Protein AF-A0A225UAX2-F1 (afdb_monomer_lite)

Structure (mmCIF, N/CA/C/O backbone):
data_AF-A0A225UAX2-F1
#
_entry.id   AF-A0A225UAX2-F1
#
loop_
_atom_site.group_PDB
_atom_site.id
_atom_site.type_symbol
_atom_site.label_atom_id
_atom_site.label_alt_id
_atom_site.label_comp_id
_atom_site.label_asym_id
_atom_site.label_entity_id
_atom_site.label_seq_id
_atom_site.pdbx_PDB_ins_code
_atom_site.Cartn_x
_atom_site.Cartn_y
_atom_site.Cartn_z
_atom_site.occupancy
_atom_site.B_iso_or_equiv
_atom_site.auth_seq_id
_atom_site.auth_comp_id
_atom_site.auth_asym_id
_atom_site.auth_atom_id
_atom_site.pdbx_PDB_model_num
ATOM 1 N N . MET A 1 1 ? 51.580 -14.734 -71.974 1.00 33.88 1 MET A N 1
ATOM 2 C CA . MET A 1 1 ? 50.600 -14.073 -71.078 1.00 33.88 1 MET A CA 1
ATOM 3 C C . MET A 1 1 ? 50.455 -12.604 -71.493 1.00 33.88 1 MET A C 1
ATOM 5 O O . MET A 1 1 ? 51.410 -12.095 -72.064 1.00 33.88 1 MET A O 1
ATOM 9 N N . PRO A 1 2 ? 49.268 -11.984 -71.336 1.00 43.62 2 PRO A N 1
ATOM 10 C CA . PRO A 1 2 ? 48.550 -11.333 -72.445 1.00 43.62 2 PRO A CA 1
ATOM 11 C C . PRO A 1 2 ? 48.281 -9.822 -72.277 1.00 43.62 2 PRO A C 1
ATOM 13 O O . PRO A 1 2 ? 48.281 -9.315 -71.160 1.00 43.62 2 PRO A O 1
ATOM 16 N N . LYS A 1 3 ? 47.907 -9.152 -73.381 1.00 40.91 3 LYS A N 1
ATOM 17 C CA . LYS A 1 3 ? 46.660 -8.360 -73.495 1.00 40.91 3 LYS A CA 1
ATOM 18 C C . LYS A 1 3 ? 46.382 -7.990 -74.959 1.00 40.91 3 LYS A C 1
ATOM 20 O O . LYS A 1 3 ? 47.314 -7.634 -75.675 1.00 40.91 3 LYS A O 1
ATOM 25 N N . PRO A 1 4 ? 45.115 -8.054 -75.388 1.00 46.12 4 PRO A N 1
ATOM 26 C CA . PRO A 1 4 ? 44.528 -6.828 -75.922 1.00 46.12 4 PRO A CA 1
ATOM 27 C C . PRO A 1 4 ? 43.130 -6.517 -75.368 1.00 46.12 4 PRO A C 1
ATOM 29 O O . PRO A 1 4 ? 42.504 -7.299 -74.659 1.00 46.12 4 PRO A O 1
ATOM 32 N N . THR A 1 5 ? 42.751 -5.279 -75.647 1.00 35.91 5 THR A N 1
ATOM 33 C CA . THR A 1 5 ? 41.682 -4.438 -75.117 1.00 35.91 5 THR A CA 1
ATOM 34 C C . THR A 1 5 ? 40.344 -4.578 -75.844 1.00 35.91 5 THR A C 1
ATOM 36 O O . THR A 1 5 ? 40.291 -5.070 -76.966 1.00 35.91 5 THR A O 1
ATOM 39 N N . SER A 1 6 ? 39.343 -3.954 -75.214 1.00 46.59 6 SER A N 1
ATOM 40 C CA . SER A 1 6 ? 38.070 -3.450 -75.746 1.00 46.59 6 SER A CA 1
ATOM 41 C C . SER A 1 6 ? 36.879 -4.401 -75.707 1.00 46.59 6 SER A C 1
ATOM 43 O O . SER A 1 6 ? 36.720 -5.293 -76.529 1.00 46.59 6 SER A O 1
ATOM 45 N N . THR A 1 7 ? 36.023 -4.116 -74.728 1.00 48.25 7 THR A N 1
ATOM 46 C CA . THR A 1 7 ? 34.637 -4.562 -74.628 1.00 48.25 7 THR A CA 1
ATOM 47 C C . THR A 1 7 ? 33.789 -3.754 -75.607 1.00 48.25 7 THR A C 1
ATOM 49 O O . THR A 1 7 ? 33.829 -2.523 -75.592 1.00 48.25 7 THR A O 1
ATOM 52 N N . GLU A 1 8 ? 33.056 -4.465 -76.455 1.00 45.59 8 GLU A N 1
ATOM 53 C CA . GLU A 1 8 ? 32.045 -3.942 -77.368 1.00 45.59 8 GLU A CA 1
ATOM 54 C C . GLU A 1 8 ? 30.792 -3.506 -76.597 1.00 45.59 8 GLU A C 1
ATOM 56 O O . GLU A 1 8 ? 30.340 -4.181 -75.671 1.00 45.59 8 GLU A O 1
ATOM 61 N N . ASP A 1 9 ? 30.240 -2.370 -77.012 1.00 42.38 9 ASP A N 1
ATOM 62 C CA . ASP A 1 9 ? 28.902 -1.901 -76.675 1.00 42.38 9 ASP A CA 1
ATOM 63 C C . ASP A 1 9 ? 27.949 -2.332 -77.800 1.00 42.38 9 ASP A C 1
ATOM 65 O O . ASP A 1 9 ? 28.255 -2.134 -78.977 1.00 42.38 9 ASP A O 1
ATOM 69 N N . THR A 1 10 ? 26.809 -2.935 -77.471 1.00 39.62 10 THR A N 1
ATOM 70 C CA . THR A 1 10 ? 25.624 -3.020 -78.342 1.00 39.62 10 THR A CA 1
ATOM 71 C C . THR A 1 10 ? 24.414 -3.297 -77.456 1.00 39.62 10 THR A C 1
ATOM 73 O O . THR A 1 10 ? 24.351 -4.302 -76.749 1.00 39.62 10 THR A O 1
ATOM 76 N N . GLY A 1 11 ? 23.472 -2.356 -77.483 1.00 35.75 11 GLY A N 1
ATOM 77 C CA . GLY A 1 11 ? 22.352 -2.269 -76.558 1.00 35.75 11 GLY A CA 1
ATOM 78 C C . GLY A 1 11 ? 21.181 -3.206 -76.841 1.00 35.75 11 GLY A C 1
ATOM 79 O O . GLY A 1 11 ? 21.194 -4.019 -77.761 1.00 35.75 11 GLY A O 1
ATOM 80 N N . ASN A 1 12 ? 20.127 -3.051 -76.039 1.00 38.47 12 ASN A N 1
ATOM 81 C CA . ASN A 1 12 ? 18.841 -2.525 -76.502 1.00 38.47 12 ASN A CA 1
ATOM 82 C C . ASN A 1 12 ? 17.835 -2.437 -75.347 1.00 38.47 12 ASN A C 1
ATOM 84 O O . ASN A 1 12 ? 17.833 -3.240 -74.417 1.00 38.47 12 ASN A O 1
ATOM 88 N N . ALA A 1 13 ? 17.002 -1.406 -75.440 1.00 43.66 13 ALA A N 1
ATOM 89 C CA . ALA A 1 13 ? 16.000 -0.997 -74.475 1.00 43.66 13 ALA A CA 1
ATOM 90 C C . ALA A 1 13 ? 14.882 -2.031 -74.260 1.00 43.66 13 ALA A C 1
ATOM 92 O O . ALA A 1 13 ? 14.371 -2.625 -75.208 1.00 43.66 13 ALA A O 1
ATOM 93 N N . ALA A 1 14 ? 14.416 -2.115 -73.015 1.00 38.22 14 ALA A N 1
ATOM 94 C CA . ALA A 1 14 ? 13.025 -2.404 -72.699 1.00 38.22 14 ALA A CA 1
ATOM 95 C C . ALA A 1 14 ? 12.628 -1.536 -71.499 1.00 38.22 14 ALA A C 1
ATOM 97 O O . ALA A 1 14 ? 12.829 -1.894 -70.341 1.00 38.22 14 ALA A O 1
ATOM 98 N N . ASP A 1 15 ? 12.109 -0.355 -71.819 1.00 41.12 15 ASP A N 1
ATOM 99 C CA . ASP A 1 15 ? 11.249 0.423 -70.937 1.00 41.12 15 ASP A CA 1
ATOM 100 C C . ASP A 1 15 ? 9.997 -0.419 -70.651 1.00 41.12 15 ASP A C 1
ATOM 102 O O . ASP A 1 15 ? 9.386 -0.921 -71.596 1.00 41.12 15 ASP A O 1
ATOM 106 N N . ASN A 1 16 ? 9.629 -0.607 -69.381 1.00 51.94 16 ASN A N 1
ATOM 107 C CA . ASN A 1 16 ? 8.245 -0.450 -68.926 1.00 51.94 16 ASN A CA 1
ATOM 108 C C . ASN A 1 16 ? 8.131 -0.553 -67.387 1.00 51.94 16 ASN A C 1
ATOM 110 O O . ASN A 1 16 ? 8.683 -1.476 -66.781 1.00 51.94 16 ASN A O 1
ATOM 114 N N . PRO A 1 17 ? 7.379 0.364 -66.748 1.00 50.84 17 PRO A N 1
ATOM 115 C CA . PRO A 1 17 ? 7.257 0.481 -65.301 1.00 50.84 17 PRO A CA 1
ATOM 116 C C . PRO A 1 17 ? 6.042 -0.295 -64.770 1.00 50.84 17 PRO A C 1
ATOM 118 O O . PRO A 1 17 ? 4.937 -0.182 -65.297 1.00 50.84 17 PRO A O 1
ATOM 121 N N . ALA A 1 18 ? 6.204 -1.023 -63.664 1.00 35.78 18 ALA A N 1
ATOM 122 C CA . ALA A 1 18 ? 5.077 -1.616 -62.947 1.00 35.78 18 ALA A CA 1
ATOM 123 C C . ALA A 1 18 ? 5.240 -1.468 -61.428 1.00 35.78 18 ALA A C 1
ATOM 125 O O . ALA A 1 18 ? 5.793 -2.315 -60.734 1.00 35.78 18 ALA A O 1
ATOM 126 N N . LYS A 1 19 ? 4.742 -0.327 -60.940 1.00 48.91 19 LY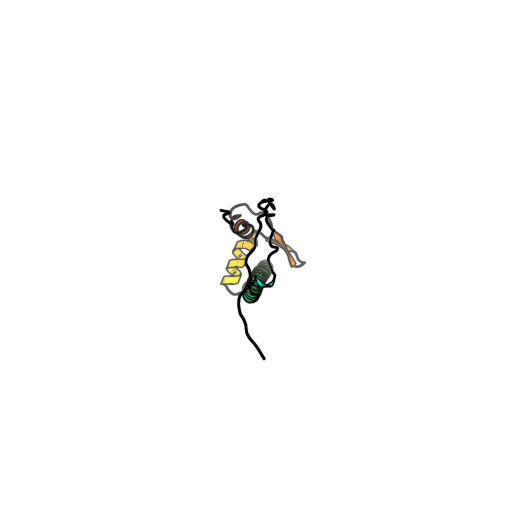S A N 1
ATOM 127 C CA . LYS A 1 19 ? 3.926 -0.171 -59.726 1.00 48.91 19 LYS A CA 1
ATOM 128 C C . LYS A 1 19 ? 3.927 -1.392 -58.792 1.00 48.91 19 LYS A C 1
ATOM 130 O O . LYS A 1 19 ? 3.057 -2.250 -58.891 1.00 48.91 19 LYS A O 1
ATOM 135 N N . THR A 1 20 ? 4.837 -1.409 -57.825 1.00 37.91 20 THR A N 1
ATOM 136 C CA . THR A 1 20 ? 4.639 -2.186 -56.597 1.00 37.91 20 THR A CA 1
ATOM 137 C C . THR A 1 20 ? 4.220 -1.187 -55.537 1.00 37.91 20 THR A C 1
ATOM 139 O O . THR A 1 20 ? 5.007 -0.333 -55.135 1.00 37.91 20 THR A O 1
ATOM 142 N N . GLY A 1 21 ? 2.932 -1.214 -55.188 1.00 42.28 21 GLY A N 1
ATOM 143 C CA . GLY A 1 21 ? 2.395 -0.407 -54.103 1.00 42.28 21 GLY A CA 1
ATOM 144 C C . GLY A 1 21 ? 3.263 -0.613 -52.873 1.00 42.28 21 GLY A C 1
ATOM 145 O O . GLY A 1 21 ? 3.515 -1.754 -52.485 1.00 42.28 21 GLY A O 1
ATOM 146 N N . ALA A 1 22 ? 3.759 0.487 -52.312 1.00 45.12 22 ALA A N 1
ATOM 147 C CA . ALA A 1 22 ? 4.396 0.478 -51.014 1.00 45.12 22 ALA A CA 1
ATOM 148 C C . ALA A 1 22 ? 3.337 0.018 -50.010 1.00 45.12 22 ALA A C 1
ATOM 150 O O . ALA A 1 22 ? 2.555 0.815 -49.496 1.00 45.12 22 ALA A O 1
ATOM 151 N N . ASN A 1 23 ? 3.278 -1.297 -49.786 1.00 46.06 23 ASN A N 1
ATOM 152 C CA . ASN A 1 23 ? 2.800 -1.842 -48.536 1.00 46.06 23 ASN A CA 1
ATOM 153 C C . ASN A 1 23 ? 3.555 -1.057 -47.471 1.00 46.06 23 ASN A C 1
ATOM 155 O O . ASN A 1 23 ? 4.784 -1.131 -47.407 1.00 46.06 23 ASN A O 1
ATOM 159 N N . SER A 1 24 ? 2.829 -0.276 -46.680 1.00 55.12 24 SER A N 1
ATOM 160 C CA . SER A 1 24 ? 3.287 0.139 -45.369 1.00 55.12 24 SER A CA 1
ATOM 161 C C . SER A 1 24 ? 3.625 -1.149 -44.627 1.00 55.12 24 SER A C 1
ATOM 163 O O . SER A 1 24 ? 2.745 -1.799 -44.061 1.00 55.12 24 SER A O 1
ATOM 165 N N . LEU A 1 25 ? 4.882 -1.586 -44.733 1.00 53.75 25 LEU A N 1
ATOM 166 C CA . LEU A 1 25 ? 5.450 -2.570 -43.838 1.00 53.75 25 LEU A CA 1
ATOM 167 C C . LEU A 1 25 ? 5.244 -1.948 -42.468 1.00 53.75 25 LEU A C 1
ATOM 169 O O . LEU A 1 25 ? 5.926 -0.990 -42.111 1.00 53.75 25 LEU A O 1
ATOM 173 N N . SER A 1 26 ? 4.247 -2.440 -41.737 1.00 62.03 26 SER A N 1
ATOM 174 C CA . SER A 1 26 ? 4.234 -2.303 -40.296 1.00 62.03 26 SER A CA 1
ATOM 175 C C . SER A 1 26 ? 5.507 -3.008 -39.845 1.00 62.03 26 SER A C 1
ATOM 177 O O . SER A 1 26 ? 5.530 -4.233 -39.702 1.00 62.03 26 SER A O 1
ATOM 179 N N . VAL A 1 27 ? 6.606 -2.260 -39.778 1.00 67.25 27 VAL A N 1
ATOM 180 C CA . VAL A 1 27 ? 7.851 -2.735 -39.200 1.00 67.25 27 VAL A CA 1
ATOM 181 C C . VAL A 1 27 ? 7.476 -3.039 -37.764 1.00 67.25 27 VAL A C 1
ATOM 183 O O . VAL A 1 27 ? 7.181 -2.136 -36.984 1.00 67.25 27 VAL A O 1
ATOM 186 N N . ALA A 1 28 ? 7.345 -4.328 -37.460 1.00 68.44 28 ALA A N 1
ATOM 187 C CA . ALA A 1 28 ? 7.200 -4.756 -36.086 1.00 68.44 28 ALA A CA 1
ATOM 188 C C . ALA A 1 28 ? 8.437 -4.225 -35.347 1.00 68.44 28 ALA A C 1
ATOM 190 O O . ALA A 1 28 ? 9.541 -4.398 -35.873 1.00 68.44 28 ALA A O 1
ATOM 191 N N . PRO A 1 29 ? 8.271 -3.534 -34.207 1.00 69.19 29 PRO A N 1
ATOM 192 C CA . PRO A 1 29 ? 9.402 -2.980 -33.480 1.00 69.19 29 PRO A CA 1
ATOM 193 C C . PRO A 1 29 ? 10.394 -4.106 -33.187 1.00 69.19 29 PRO A C 1
ATOM 195 O O . PRO A 1 29 ? 10.023 -5.138 -32.621 1.00 69.19 29 PRO A O 1
ATOM 198 N N . ASP A 1 30 ? 11.630 -3.934 -33.655 1.00 73.06 30 ASP A N 1
ATOM 199 C CA . ASP A 1 30 ? 12.692 -4.908 -33.443 1.00 73.06 30 ASP A CA 1
ATOM 200 C C . ASP A 1 30 ? 13.097 -4.871 -31.967 1.00 73.06 30 ASP A C 1
ATOM 202 O O . ASP A 1 30 ? 13.217 -3.806 -31.361 1.00 73.06 30 ASP A O 1
ATOM 206 N N . ALA A 1 31 ? 13.324 -6.036 -31.366 1.00 67.44 31 ALA A N 1
ATOM 207 C CA . ALA A 1 31 ? 13.744 -6.134 -29.973 1.00 67.44 31 ALA A CA 1
ATOM 208 C C . ALA A 1 31 ? 15.112 -5.470 -29.726 1.00 67.44 31 ALA A C 1
ATOM 210 O O . ALA A 1 31 ? 15.431 -5.151 -28.582 1.00 67.44 31 ALA A O 1
ATOM 211 N N . SER A 1 32 ? 15.911 -5.240 -30.774 1.00 73.25 32 SER A N 1
ATOM 212 C CA . SER A 1 32 ? 17.152 -4.461 -30.697 1.00 73.25 32 SER A CA 1
ATOM 213 C C . SER A 1 32 ? 16.956 -2.942 -30.625 1.00 73.25 32 SER A C 1
ATOM 215 O O . SER A 1 32 ? 17.924 -2.241 -30.348 1.00 73.25 32 SER A O 1
ATOM 217 N N . ASP A 1 33 ? 15.749 -2.428 -30.882 1.00 80.19 33 ASP A N 1
ATOM 218 C CA . ASP A 1 33 ? 15.435 -0.989 -30.856 1.00 80.19 33 ASP A CA 1
ATOM 219 C C . ASP A 1 33 ? 15.153 -0.468 -29.432 1.00 80.19 33 ASP A C 1
ATOM 221 O O . ASP A 1 33 ? 15.175 0.733 -29.170 1.00 80.19 33 ASP A O 1
ATOM 225 N N . VAL A 1 34 ? 14.920 -1.368 -28.469 1.00 80.75 34 VAL A N 1
ATOM 226 C CA . VAL A 1 34 ? 14.642 -0.991 -27.077 1.00 80.75 34 VAL A CA 1
ATOM 227 C C . VAL A 1 34 ? 15.897 -1.128 -26.222 1.00 80.75 34 VAL A C 1
ATOM 229 O O . VAL A 1 34 ? 16.425 -2.227 -26.049 1.00 80.75 34 VAL A O 1
ATOM 232 N N . ASP A 1 35 ? 16.340 -0.020 -25.621 1.00 89.75 35 ASP A N 1
ATOM 233 C CA . ASP A 1 35 ? 17.465 -0.013 -24.684 1.00 89.75 35 ASP A CA 1
ATOM 234 C C . ASP A 1 35 ? 17.166 -0.896 -23.450 1.00 89.75 35 ASP A C 1
ATOM 236 O O . ASP A 1 35 ? 16.253 -0.598 -22.665 1.00 89.75 35 ASP A O 1
ATOM 240 N N . PRO A 1 36 ? 17.952 -1.963 -23.208 1.00 90.44 36 PRO A N 1
ATOM 241 C CA . PRO A 1 36 ? 17.786 -2.801 -22.027 1.00 90.44 36 PRO A CA 1
ATOM 242 C C . PRO A 1 36 ? 17.901 -2.023 -20.708 1.00 90.44 36 PRO A C 1
ATOM 244 O O . PRO A 1 36 ? 17.258 -2.396 -19.720 1.00 90.44 36 PRO A O 1
ATOM 247 N N . ALA A 1 37 ? 18.695 -0.947 -20.660 1.00 93.56 37 ALA A N 1
ATOM 248 C CA . ALA A 1 37 ? 18.836 -0.127 -19.459 1.00 93.56 37 ALA A CA 1
ATOM 249 C C . ALA A 1 37 ? 17.563 0.688 -19.171 1.00 93.56 37 ALA A C 1
ATOM 251 O O . ALA A 1 37 ? 17.161 0.796 -18.004 1.00 93.56 37 ALA A O 1
ATOM 252 N N . ALA A 1 38 ? 16.873 1.171 -20.207 1.00 92.00 38 ALA A N 1
ATOM 253 C CA . ALA A 1 38 ? 15.570 1.818 -20.080 1.00 92.00 38 ALA A CA 1
ATOM 254 C C . ALA A 1 38 ? 14.509 0.862 -19.502 1.00 92.00 38 ALA A C 1
ATOM 256 O O . ALA A 1 38 ? 13.819 1.222 -18.546 1.00 92.00 38 ALA A O 1
ATOM 257 N N . ILE A 1 39 ? 14.448 -0.393 -19.974 1.00 92.50 39 ILE A N 1
ATOM 258 C CA . ILE A 1 39 ? 13.517 -1.412 -19.444 1.00 92.50 39 ILE A CA 1
ATOM 259 C C . ILE A 1 39 ? 13.760 -1.668 -17.950 1.00 92.50 39 ILE A C 1
ATOM 261 O O . ILE A 1 39 ? 12.818 -1.759 -17.159 1.00 92.50 39 ILE A O 1
ATOM 265 N N . GLN A 1 40 ? 15.024 -1.804 -17.538 1.00 96.88 40 GLN A N 1
ATOM 266 C CA . GLN A 1 40 ? 15.345 -2.059 -16.130 1.00 96.88 40 GLN A CA 1
ATOM 267 C C . GLN A 1 40 ? 15.013 -0.862 -15.241 1.00 96.88 40 GLN A C 1
ATOM 269 O O . GLN A 1 40 ? 14.532 -1.051 -14.122 1.00 96.88 40 GLN A O 1
ATOM 274 N N . SER A 1 41 ? 15.261 0.351 -15.729 1.00 96.38 41 SER A N 1
ATOM 275 C CA . SER A 1 41 ? 14.942 1.587 -15.014 1.00 96.38 41 SER A CA 1
ATOM 276 C C . SER A 1 41 ? 13.438 1.707 -14.783 1.00 96.38 41 SER A C 1
ATOM 278 O O . SER A 1 41 ? 13.007 1.885 -13.645 1.00 96.38 41 SER A O 1
ATOM 280 N N . GLU A 1 42 ? 12.643 1.474 -15.826 1.00 96.56 42 GLU A N 1
ATOM 281 C CA . GLU A 1 42 ? 11.182 1.464 -15.750 1.00 96.56 42 GLU A CA 1
ATOM 282 C C . GLU A 1 42 ? 10.667 0.394 -14.779 1.00 96.56 42 GLU A C 1
ATOM 284 O O . GLU A 1 42 ? 9.834 0.659 -13.911 1.00 96.56 42 GLU A O 1
ATOM 289 N N . ARG A 1 43 ? 11.211 -0.826 -14.850 1.00 97.56 43 ARG A N 1
ATOM 290 C CA . ARG A 1 43 ? 10.835 -1.904 -13.927 1.00 97.56 43 ARG A CA 1
ATOM 291 C C . ARG A 1 43 ? 11.109 -1.524 -12.472 1.00 97.56 43 ARG A C 1
ATOM 293 O O . ARG A 1 43 ? 10.269 -1.773 -11.610 1.00 97.56 43 ARG A O 1
ATOM 300 N N . ARG A 1 44 ? 12.281 -0.953 -12.183 1.00 98.25 44 ARG A N 1
ATOM 301 C CA . ARG A 1 44 ? 12.646 -0.514 -10.826 1.00 98.25 44 ARG A CA 1
ATOM 302 C C . ARG A 1 44 ? 11.726 0.592 -10.334 1.00 98.25 44 ARG A C 1
ATOM 304 O O . ARG A 1 44 ? 11.334 0.556 -9.174 1.00 98.25 44 ARG A O 1
ATOM 311 N N . TRP A 1 45 ? 11.370 1.526 -11.209 1.00 97.88 45 TRP A N 1
ATOM 312 C CA . TRP A 1 45 ? 10.449 2.607 -10.887 1.00 97.88 45 TRP A CA 1
ATOM 313 C C . TRP A 1 45 ? 9.069 2.073 -10.485 1.00 97.88 45 TRP A C 1
ATOM 315 O O . TRP A 1 45 ? 8.587 2.394 -9.401 1.00 97.88 45 TRP A O 1
ATOM 325 N N . ARG A 1 46 ? 8.492 1.148 -11.265 1.00 96.81 46 ARG A N 1
ATOM 326 C CA . ARG A 1 46 ? 7.215 0.496 -10.915 1.00 96.81 46 ARG A CA 1
ATOM 327 C C . ARG A 1 46 ? 7.277 -0.275 -9.599 1.00 96.81 46 ARG A C 1
ATOM 329 O O . ARG A 1 46 ? 6.331 -0.236 -8.819 1.00 96.81 46 ARG A O 1
ATOM 336 N N . ILE A 1 47 ? 8.387 -0.970 -9.342 1.00 97.62 47 ILE A N 1
ATOM 337 C CA . ILE A 1 47 ? 8.589 -1.688 -8.075 1.00 97.62 47 ILE A CA 1
ATOM 338 C C . ILE A 1 47 ? 8.634 -0.708 -6.901 1.00 97.62 47 ILE A C 1
ATOM 340 O O . ILE A 1 47 ? 7.997 -0.967 -5.885 1.00 97.62 47 ILE A O 1
ATOM 344 N N . ALA A 1 48 ? 9.357 0.405 -7.034 1.00 97.44 48 ALA A N 1
ATOM 345 C CA . ALA A 1 48 ? 9.445 1.410 -5.980 1.00 97.44 48 ALA A CA 1
ATOM 346 C C . ALA A 1 48 ? 8.066 2.001 -5.649 1.00 97.44 48 ALA A C 1
ATOM 348 O O . ALA A 1 48 ? 7.722 2.109 -4.477 1.00 97.44 48 ALA A O 1
ATOM 349 N N . ILE A 1 49 ? 7.250 2.293 -6.666 1.00 96.19 49 ILE A N 1
ATOM 350 C CA . ILE A 1 49 ? 5.875 2.777 -6.474 1.00 96.19 49 ILE A CA 1
ATOM 351 C C . ILE A 1 49 ? 5.030 1.759 -5.709 1.00 96.19 49 ILE A C 1
ATOM 353 O O . ILE A 1 49 ? 4.432 2.102 -4.691 1.00 96.19 49 ILE A O 1
ATOM 357 N N . ALA A 1 50 ? 5.036 0.495 -6.141 1.00 96.81 50 ALA A N 1
ATOM 358 C CA . ALA A 1 50 ? 4.282 -0.555 -5.462 1.00 96.81 50 ALA A CA 1
ATOM 359 C C . ALA A 1 50 ? 4.722 -0.723 -3.996 1.00 96.81 50 ALA A C 1
ATOM 361 O O . ALA A 1 50 ? 3.888 -0.881 -3.108 1.00 96.81 50 ALA A O 1
ATOM 362 N N . GLN A 1 51 ? 6.027 -0.633 -3.721 1.00 98.31 51 GLN A N 1
ATOM 363 C CA . GLN A 1 51 ? 6.564 -0.700 -2.359 1.00 98.31 51 GLN A CA 1
ATOM 364 C C . GLN A 1 51 ? 6.129 0.492 -1.498 1.00 98.31 51 GLN A C 1
ATOM 366 O O . GLN A 1 51 ? 5.764 0.313 -0.333 1.00 98.31 51 GLN A O 1
ATOM 371 N N . ASP A 1 52 ? 6.138 1.701 -2.058 1.00 97.00 52 ASP A N 1
ATOM 372 C CA . ASP A 1 52 ? 5.674 2.904 -1.366 1.00 97.00 52 ASP A CA 1
ATOM 373 C C . ASP A 1 52 ? 4.172 2.824 -1.052 1.00 97.00 52 ASP A C 1
ATOM 375 O O . ASP A 1 52 ? 3.736 3.195 0.046 1.00 97.00 52 ASP A O 1
ATOM 379 N N . GLU A 1 53 ? 3.371 2.278 -1.966 1.00 96.00 53 GLU A N 1
ATOM 380 C CA . GLU A 1 53 ? 1.954 2.008 -1.735 1.00 96.00 53 GLU A CA 1
ATOM 381 C C . GLU A 1 53 ? 1.725 0.952 -0.654 1.00 96.00 53 GLU A C 1
ATOM 383 O O . GLU A 1 53 ? 0.942 1.184 0.270 1.00 96.00 53 GLU A O 1
ATOM 388 N N . GLU A 1 54 ? 2.417 -0.187 -0.712 1.00 97.06 54 GLU A N 1
ATOM 389 C CA . GLU A 1 54 ? 2.344 -1.225 0.320 1.00 97.06 54 GLU A CA 1
ATOM 390 C C . GLU A 1 54 ? 2.676 -0.654 1.704 1.00 97.06 54 GLU A C 1
ATOM 392 O O . GLU A 1 54 ? 1.964 -0.917 2.682 1.00 97.06 54 GLU A O 1
ATOM 397 N N . LEU A 1 55 ? 3.700 0.200 1.789 1.00 97.94 55 LEU A N 1
ATOM 398 C CA . LEU A 1 55 ? 4.073 0.884 3.022 1.00 97.94 55 LEU A CA 1
ATOM 399 C C . LEU A 1 55 ? 2.986 1.865 3.489 1.00 97.94 55 LEU A C 1
ATOM 401 O O . LEU A 1 55 ? 2.673 1.915 4.684 1.00 97.94 55 LEU A O 1
ATOM 405 N N . LYS A 1 56 ? 2.371 2.625 2.573 1.00 97.19 56 LYS A N 1
ATOM 406 C CA . LYS A 1 56 ? 1.219 3.498 2.866 1.00 97.19 56 LYS A CA 1
ATOM 407 C C . LYS A 1 56 ? 0.069 2.691 3.471 1.00 97.19 56 LYS A C 1
ATOM 409 O O . LYS A 1 56 ? -0.475 3.083 4.508 1.00 97.19 56 LYS A O 1
ATOM 414 N N . TRP A 1 57 ? -0.262 1.543 2.883 1.00 98.00 57 TRP A N 1
ATOM 415 C CA . TRP A 1 57 ? -1.332 0.672 3.369 1.00 98.00 57 TRP A CA 1
ATOM 416 C C . TRP A 1 57 ? -0.998 0.028 4.717 1.00 98.00 57 TRP A C 1
ATOM 418 O O . TRP A 1 57 ? -1.865 -0.048 5.589 1.00 98.00 57 TRP A O 1
ATOM 428 N N . LEU A 1 58 ? 0.253 -0.375 4.950 1.00 97.94 58 LEU A N 1
ATOM 429 C CA . LEU A 1 58 ? 0.698 -0.906 6.242 1.00 97.94 58 LEU A CA 1
ATOM 430 C C . LEU A 1 58 ? 0.597 0.141 7.363 1.00 97.94 58 LEU A C 1
ATOM 432 O O . LEU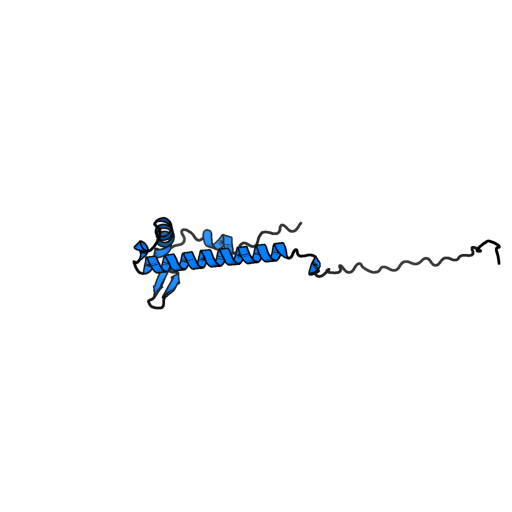 A 1 58 ? 0.101 -0.155 8.457 1.00 97.94 58 LEU A O 1
ATOM 436 N N . ASN A 1 59 ? 1.019 1.375 7.086 1.00 98.25 59 ASN A N 1
ATOM 437 C CA . ASN A 1 59 ? 0.908 2.491 8.025 1.00 98.25 59 ASN A CA 1
ATOM 438 C C . ASN A 1 59 ? -0.559 2.785 8.363 1.00 98.25 59 ASN A C 1
ATOM 440 O O . ASN A 1 59 ? -0.901 2.938 9.536 1.00 98.25 59 ASN A O 1
ATOM 444 N N . LEU A 1 60 ? -1.441 2.782 7.359 1.00 97.94 60 LEU A N 1
ATOM 445 C CA . LEU A 1 60 ? -2.879 2.947 7.557 1.00 97.94 60 LEU A CA 1
ATOM 446 C C . LEU A 1 60 ? -3.468 1.861 8.466 1.00 97.94 60 LEU A C 1
ATOM 448 O O . LEU A 1 60 ? -4.151 2.181 9.438 1.00 97.94 60 LEU A O 1
ATOM 452 N N . LYS A 1 61 ? -3.154 0.583 8.219 1.00 98.00 61 LYS A N 1
ATOM 453 C CA . LYS A 1 61 ? -3.604 -0.519 9.089 1.00 98.00 61 LYS A CA 1
ATOM 454 C C . LYS A 1 61 ? -3.104 -0.352 10.524 1.00 98.00 61 LYS A C 1
ATOM 456 O O . LYS A 1 61 ? -3.825 -0.654 11.469 1.00 98.00 61 LYS A O 1
ATOM 461 N N . THR A 1 62 ? -1.876 0.127 10.695 1.00 98.06 62 THR A N 1
ATOM 462 C CA . THR A 1 62 ? -1.280 0.365 12.017 1.00 98.06 62 THR A CA 1
ATOM 463 C C . THR A 1 62 ? -2.034 1.456 12.782 1.00 98.06 62 THR A C 1
ATOM 465 O O . THR A 1 62 ? -2.353 1.268 13.958 1.00 98.06 62 THR A O 1
ATOM 468 N N . VAL A 1 63 ? -2.387 2.554 12.102 1.00 97.56 63 VAL A N 1
ATOM 469 C CA . VAL A 1 63 ? -3.226 3.632 12.650 1.00 97.56 63 VAL A CA 1
ATOM 470 C C . VAL A 1 63 ? -4.619 3.129 13.020 1.00 97.56 63 VAL A C 1
ATOM 472 O O . VAL A 1 63 ? -5.062 3.376 14.137 1.00 97.56 63 VAL A O 1
ATOM 475 N N . LEU A 1 64 ? -5.288 2.387 12.133 1.00 96.69 64 LEU A N 1
ATOM 476 C CA . LEU A 1 64 ? -6.649 1.889 12.373 1.00 96.69 64 LEU A CA 1
ATOM 477 C C . LEU A 1 64 ? -6.730 0.874 13.524 1.00 96.69 64 LEU A C 1
ATOM 479 O O . LEU A 1 64 ? -7.771 0.753 14.157 1.00 96.69 64 LEU A O 1
ATOM 483 N N . ARG A 1 65 ? -5.624 0.199 13.864 1.00 96.75 65 ARG A N 1
ATOM 484 C CA . ARG A 1 65 ? -5.523 -0.624 15.085 1.00 96.75 65 ARG A CA 1
ATOM 485 C C . ARG A 1 65 ? -5.232 0.171 16.361 1.00 96.75 65 ARG A C 1
ATOM 487 O O . ARG A 1 65 ? -5.028 -0.438 17.405 1.00 96.75 65 ARG A O 1
ATOM 494 N N . GLY A 1 66 ? -5.102 1.492 16.282 1.00 96.12 66 GLY A N 1
ATOM 495 C CA . GLY A 1 66 ? -4.728 2.338 17.417 1.00 96.12 66 GLY A CA 1
ATOM 496 C C . GLY A 1 66 ? -3.247 2.273 17.809 1.00 96.12 66 GLY A C 1
ATOM 497 O O . GLY A 1 66 ? -2.883 2.786 18.859 1.00 96.12 66 GLY A O 1
ATOM 498 N N . ASN A 1 67 ? -2.375 1.683 16.982 1.00 97.44 67 ASN A N 1
ATOM 499 C CA . ASN A 1 67 ? -0.938 1.536 17.260 1.00 97.44 67 ASN A CA 1
ATOM 500 C C . ASN A 1 67 ? -0.091 2.632 16.581 1.00 97.44 67 ASN A C 1
ATOM 502 O O . ASN A 1 67 ? 1.006 2.372 16.080 1.00 97.44 67 ASN A O 1
ATOM 506 N N . SER A 1 68 ? -0.612 3.857 16.470 1.00 96.44 68 SER A N 1
ATOM 507 C CA . SER A 1 68 ? 0.065 4.939 15.738 1.00 96.44 68 SER A CA 1
ATOM 508 C C . SER A 1 68 ? 1.358 5.427 16.401 1.00 96.44 68 SER A C 1
ATOM 510 O O . SER A 1 68 ? 2.175 6.061 15.742 1.00 96.44 68 SER A O 1
ATOM 512 N N . ASP A 1 69 ? 1.553 5.120 17.681 1.00 97.31 69 ASP A N 1
ATOM 513 C CA . ASP A 1 69 ? 2.780 5.346 18.452 1.00 97.31 69 ASP A CA 1
ATOM 514 C C . ASP A 1 69 ? 3.995 4.595 17.880 1.00 97.31 69 ASP A C 1
ATOM 516 O O . ASP A 1 69 ? 5.130 5.041 18.033 1.00 97.31 69 ASP A O 1
ATOM 520 N N . LYS A 1 70 ? 3.761 3.497 17.152 1.00 96.94 70 LYS A N 1
ATOM 521 C CA . LYS A 1 70 ? 4.807 2.713 16.474 1.00 96.94 70 LYS A CA 1
ATOM 522 C C . LYS A 1 70 ? 5.297 3.351 15.173 1.00 96.94 70 LYS A C 1
ATOM 524 O O . LYS A 1 70 ? 6.257 2.866 14.575 1.00 96.94 70 LYS A O 1
ATOM 529 N N . LEU A 1 71 ? 4.642 4.414 14.706 1.00 97.38 71 LEU A N 1
ATOM 530 C CA . LEU A 1 71 ? 4.980 5.106 13.467 1.00 97.38 71 LEU A CA 1
ATOM 531 C C . LEU A 1 71 ? 5.717 6.416 13.742 1.00 97.38 71 LEU A C 1
ATOM 533 O O . LEU A 1 71 ? 5.513 7.092 14.748 1.00 97.38 71 LEU A O 1
ATOM 537 N N . LYS A 1 72 ? 6.526 6.846 12.769 1.00 97.62 72 LYS A N 1
ATOM 538 C CA . LYS A 1 72 ? 7.028 8.224 12.749 1.00 97.62 72 LYS A CA 1
ATOM 539 C C . LYS A 1 72 ? 5.849 9.193 12.624 1.00 97.62 72 LYS A C 1
ATOM 541 O O . LYS A 1 72 ? 4.898 8.924 11.891 1.00 97.62 72 LYS A O 1
ATOM 546 N N . LEU A 1 73 ? 5.962 10.367 13.250 1.00 96.50 73 LEU A N 1
ATOM 547 C CA . LEU A 1 73 ? 4.909 11.394 13.272 1.00 96.50 73 LEU A CA 1
ATOM 548 C C . LEU A 1 73 ? 4.344 11.724 11.881 1.00 96.50 73 LEU A C 1
ATOM 550 O O . LEU A 1 73 ? 3.133 11.848 11.722 1.00 96.50 73 LEU A O 1
ATOM 554 N N . ARG A 1 74 ? 5.212 11.863 10.869 1.00 97.00 74 ARG A N 1
ATOM 555 C CA . ARG A 1 74 ? 4.790 12.148 9.489 1.00 97.00 74 ARG A CA 1
ATOM 556 C C . ARG A 1 74 ? 3.965 11.000 8.901 1.00 97.00 74 ARG A C 1
ATOM 558 O O . ARG A 1 74 ? 2.868 11.244 8.422 1.00 97.00 74 ARG A O 1
ATOM 565 N N . SER A 1 75 ? 4.447 9.764 9.030 1.00 97.56 75 SER A N 1
ATOM 566 C CA . SER A 1 75 ? 3.759 8.561 8.547 1.00 97.56 75 SER A CA 1
ATOM 567 C C . SER A 1 75 ? 2.399 8.363 9.214 1.00 97.56 75 SER A C 1
ATOM 569 O O . SER A 1 75 ? 1.423 8.063 8.532 1.00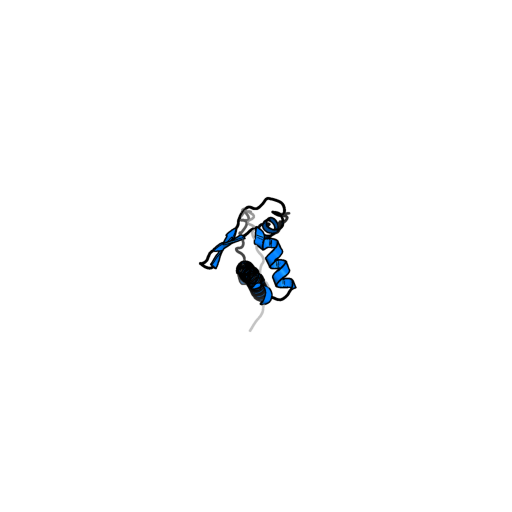 97.56 75 SER A O 1
ATOM 571 N N . ALA A 1 76 ? 2.314 8.589 10.529 1.00 97.75 76 ALA A N 1
ATOM 572 C CA . ALA A 1 76 ? 1.043 8.567 11.244 1.00 97.75 76 ALA A CA 1
ATOM 573 C C . ALA A 1 76 ? 0.093 9.639 10.693 1.00 97.75 76 ALA A C 1
ATOM 575 O O . ALA A 1 76 ? -1.023 9.319 10.300 1.00 97.75 76 ALA A O 1
ATOM 576 N N . ARG A 1 77 ? 0.540 10.898 10.597 1.00 97.12 77 ARG A N 1
ATOM 577 C CA . ARG A 1 77 ? -0.282 12.004 10.076 1.00 97.12 77 ARG A CA 1
ATOM 578 C C . ARG A 1 77 ? -0.808 11.740 8.669 1.00 97.12 77 ARG A C 1
ATOM 580 O O . ARG A 1 77 ? -1.978 12.004 8.417 1.00 97.12 77 ARG A O 1
ATOM 587 N N . ASP A 1 78 ? 0.028 11.229 7.772 1.00 96.25 78 ASP A N 1
ATOM 588 C CA . ASP A 1 78 ? -0.383 10.944 6.396 1.00 96.25 78 ASP A CA 1
ATOM 589 C C . ASP A 1 78 ? -1.413 9.808 6.330 1.00 96.25 78 ASP A C 1
ATOM 591 O O . ASP A 1 78 ? -2.406 9.931 5.618 1.00 96.25 78 ASP A O 1
ATOM 595 N N . ALA A 1 79 ? -1.255 8.757 7.139 1.00 97.44 79 ALA A N 1
ATOM 596 C CA . ALA A 1 79 ? -2.247 7.691 7.262 1.00 97.44 79 ALA A CA 1
ATOM 597 C C . ALA A 1 79 ? -3.576 8.182 7.871 1.00 97.44 79 ALA A C 1
ATOM 599 O O . ALA A 1 79 ? -4.650 7.839 7.379 1.00 97.44 79 ALA A O 1
ATOM 600 N N . TRP A 1 80 ? -3.520 9.030 8.901 1.00 96.12 80 TRP A N 1
ATOM 601 C CA . TRP A 1 80 ? -4.707 9.603 9.545 1.00 96.12 80 TRP A CA 1
ATOM 602 C C . TRP A 1 80 ? -5.577 10.423 8.581 1.00 96.12 80 TRP A C 1
ATOM 604 O O . TRP A 1 80 ? -6.798 10.374 8.696 1.00 96.12 80 TRP A O 1
ATOM 614 N N . LYS A 1 81 ? -4.985 11.116 7.594 1.00 94.62 81 LYS A N 1
ATOM 615 C CA . LYS A 1 81 ? -5.735 11.894 6.582 1.00 94.62 81 LYS A CA 1
ATOM 616 C C . LYS A 1 81 ? -6.743 11.060 5.794 1.00 94.62 81 LYS A C 1
ATOM 618 O O . LYS A 1 81 ? -7.744 11.596 5.331 1.00 94.62 81 LYS A O 1
ATOM 623 N N . ILE A 1 82 ? -6.444 9.780 5.588 1.00 93.94 82 ILE A N 1
ATOM 624 C CA . ILE A 1 82 ? -7.292 8.880 4.803 1.00 93.94 82 ILE A CA 1
ATOM 625 C C . ILE A 1 82 ? -8.029 7.863 5.674 1.00 93.94 82 ILE A C 1
ATOM 627 O O . ILE A 1 82 ? -8.923 7.199 5.168 1.00 93.94 82 ILE A O 1
ATOM 631 N N . ALA A 1 83 ? -7.707 7.758 6.968 1.00 95.06 83 ALA A N 1
ATOM 632 C CA . ALA A 1 83 ? -8.256 6.743 7.866 1.00 95.06 83 ALA A CA 1
ATOM 633 C C . ALA A 1 83 ? -9.787 6.753 7.953 1.00 95.06 83 ALA A C 1
ATOM 635 O O . ALA A 1 83 ? -10.395 5.691 7.947 1.00 95.06 83 ALA A O 1
ATOM 636 N N . GLU A 1 84 ? -10.420 7.927 7.930 1.00 92.94 84 GLU A N 1
ATOM 637 C CA . GLU A 1 84 ? -11.888 8.067 7.949 1.00 92.94 84 GLU A CA 1
ATOM 638 C C . GLU A 1 84 ? -12.600 7.496 6.707 1.00 92.94 84 GLU A C 1
ATOM 640 O O . GLU A 1 84 ? -13.815 7.296 6.715 1.00 92.94 84 GLU A O 1
ATOM 645 N N . ARG A 1 85 ? -11.855 7.246 5.624 1.00 93.69 85 ARG A N 1
ATOM 646 C CA . ARG A 1 85 ? -12.371 6.677 4.371 1.00 93.69 85 ARG A CA 1
ATOM 647 C C . ARG A 1 85 ? -12.276 5.158 4.347 1.00 93.69 85 ARG A C 1
ATOM 649 O O . ARG A 1 85 ? -12.673 4.564 3.353 1.00 93.69 85 ARG A O 1
ATOM 656 N N . PHE A 1 86 ? -11.712 4.526 5.374 1.00 95.62 86 PHE A N 1
ATOM 657 C CA . PHE A 1 86 ? -11.482 3.088 5.378 1.00 95.62 86 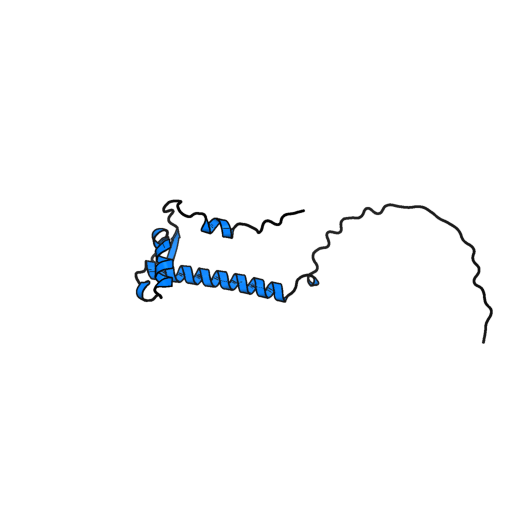PHE A CA 1
ATOM 658 C C . PHE A 1 86 ? -11.978 2.427 6.658 1.00 95.62 86 PHE A C 1
ATOM 660 O O . PHE A 1 86 ? -11.798 2.935 7.761 1.00 95.62 86 PHE A O 1
ATOM 667 N N . LEU A 1 87 ? -12.529 1.227 6.497 1.00 95.12 87 LEU A N 1
ATOM 668 C CA . LEU A 1 87 ? -12.797 0.294 7.582 1.00 95.12 87 LEU A CA 1
ATOM 669 C C . LEU A 1 87 ? -11.761 -0.830 7.538 1.00 95.12 87 LEU A C 1
ATOM 671 O O . LEU A 1 87 ? -11.584 -1.464 6.499 1.00 95.12 87 LEU A O 1
ATOM 675 N N . LEU A 1 88 ? -11.091 -1.087 8.660 1.00 97.06 88 LEU A N 1
ATOM 676 C CA . LEU A 1 88 ? -10.223 -2.251 8.830 1.00 97.06 88 LEU A CA 1
ATOM 677 C C . LEU A 1 88 ? -11.012 -3.358 9.528 1.00 97.06 88 LEU A C 1
ATOM 679 O O . LEU A 1 88 ? -11.482 -3.153 10.643 1.00 97.06 88 LEU A O 1
ATOM 683 N N . THR A 1 89 ? -11.138 -4.518 8.889 1.00 96.31 89 THR A N 1
ATOM 684 C CA . THR A 1 89 ? -11.698 -5.710 9.537 1.00 96.31 89 THR A CA 1
ATOM 685 C C . THR A 1 89 ? -10.644 -6.458 10.346 1.00 96.31 89 THR A C 1
ATOM 687 O O . THR A 1 89 ? -9.437 -6.275 10.149 1.00 96.31 89 THR A O 1
ATOM 690 N N . ASP A 1 90 ? -11.106 -7.350 11.222 1.00 95.38 90 ASP A N 1
ATOM 691 C CA . ASP A 1 90 ? -10.242 -8.220 12.026 1.00 95.38 90 ASP A CA 1
ATOM 692 C C . ASP A 1 90 ? -9.314 -9.090 11.155 1.00 95.38 90 ASP A C 1
ATOM 694 O O . ASP A 1 90 ? -8.156 -9.302 11.511 1.00 95.38 90 ASP A O 1
ATOM 698 N N . ASP A 1 91 ? -9.765 -9.469 9.951 1.00 96.25 91 ASP A N 1
ATOM 699 C CA . ASP A 1 91 ? -8.997 -10.232 8.949 1.00 96.25 91 ASP A CA 1
ATOM 700 C C . ASP A 1 91 ? -7.955 -9.396 8.174 1.00 96.25 91 ASP A C 1
ATOM 702 O O . ASP A 1 91 ? -7.437 -9.815 7.139 1.00 96.25 91 ASP A O 1
ATOM 706 N N . ASN A 1 92 ? -7.626 -8.189 8.639 1.00 94.75 92 ASN A N 1
ATOM 707 C CA . ASN A 1 92 ? -6.644 -7.280 8.033 1.00 94.75 92 ASN A CA 1
ATOM 708 C C . ASN A 1 92 ? -7.006 -6.746 6.634 1.00 94.75 92 ASN A C 1
ATOM 710 O O . ASN A 1 92 ? -6.114 -6.265 5.913 1.00 94.75 92 ASN A O 1
ATOM 714 N N . VAL A 1 93 ? -8.284 -6.788 6.261 1.00 96.00 93 VAL A N 1
ATOM 715 C CA . VAL A 1 93 ? -8.787 -6.256 4.989 1.00 96.00 93 VAL A CA 1
ATOM 716 C C . VAL A 1 93 ? -9.239 -4.809 5.181 1.00 96.00 93 VAL A C 1
ATOM 718 O O . VAL A 1 93 ? -9.923 -4.484 6.149 1.00 96.00 93 VAL A O 1
ATOM 721 N N . LEU A 1 94 ? -8.827 -3.930 4.264 1.00 95.81 94 LEU A N 1
ATOM 722 C CA . LEU A 1 94 ? -9.259 -2.534 4.223 1.00 95.81 94 LEU A CA 1
ATOM 723 C C . LEU A 1 94 ? -10.410 -2.387 3.227 1.00 95.81 94 LEU A C 1
ATOM 725 O O . LEU A 1 94 ? -10.229 -2.653 2.041 1.00 95.81 94 LEU A O 1
ATOM 729 N N . TYR A 1 95 ? -11.559 -1.916 3.696 1.00 95.06 95 TYR A N 1
ATOM 730 C CA . TYR A 1 95 ? -12.698 -1.567 2.853 1.00 95.06 95 TYR A CA 1
ATOM 731 C C . TYR A 1 95 ? -12.773 -0.059 2.690 1.00 95.06 95 TYR A C 1
ATOM 733 O O . TYR A 1 95 ? -12.824 0.666 3.682 1.00 95.06 95 TYR A O 1
ATOM 741 N N . TYR A 1 96 ? -12.799 0.410 1.445 1.00 93.38 96 TYR A N 1
ATOM 742 C CA . TYR A 1 96 ? -13.049 1.815 1.160 1.00 93.38 96 TYR A CA 1
ATOM 743 C C . TYR A 1 96 ? -14.521 2.141 1.419 1.00 93.38 96 TYR A C 1
ATOM 745 O O . TYR A 1 96 ? -15.424 1.537 0.839 1.00 93.38 96 TYR A O 1
ATOM 753 N N . MET A 1 97 ? -14.755 3.104 2.298 1.00 89.81 97 MET A N 1
ATOM 754 C CA . MET A 1 97 ? -16.055 3.677 2.588 1.00 89.81 97 MET A CA 1
ATOM 755 C C . MET A 1 97 ? -16.148 5.011 1.852 1.00 89.81 97 MET A C 1
ATOM 757 O O . MET A 1 97 ? -15.312 5.896 2.038 1.00 89.81 97 MET A O 1
ATOM 761 N N . ASN A 1 98 ? -17.167 5.154 1.003 1.00 64.38 98 ASN A N 1
ATOM 762 C CA . ASN A 1 98 ? -17.436 6.363 0.225 1.00 64.38 98 ASN A CA 1
ATOM 763 C C . ASN A 1 98 ? -17.868 7.529 1.138 1.00 64.38 98 ASN A C 1
ATOM 765 O O . ASN A 1 98 ? -19.024 7.949 1.129 1.00 64.38 98 ASN A O 1
ATOM 769 N N . SER A 1 99 ? -16.950 8.072 1.931 1.00 56.62 99 SER A N 1
ATOM 770 C CA . SER A 1 99 ? -17.162 9.281 2.723 1.00 56.62 99 SER A CA 1
ATOM 771 C C . SER A 1 99 ? -16.884 10.490 1.827 1.00 56.62 99 SER A C 1
ATOM 773 O O . SER A 1 99 ? -15.750 10.954 1.743 1.00 56.62 99 SER A O 1
ATOM 775 N N . THR A 1 100 ? -17.931 10.904 1.100 1.00 56.38 100 THR A N 1
ATOM 776 C CA . THR A 1 100 ? -18.130 12.169 0.352 1.00 56.38 100 THR A CA 1
ATOM 777 C C . THR A 1 100 ? -17.026 12.659 -0.623 1.00 56.38 100 THR A C 1
ATOM 779 O O . THR A 1 100 ? -15.821 12.597 -0.368 1.00 56.38 100 THR A O 1
ATOM 782 N N . PRO A 1 101 ? -17.417 13.225 -1.786 1.00 52.31 101 PRO A N 1
ATOM 783 C CA . PRO A 1 101 ? -16.545 13.421 -2.947 1.00 52.31 101 PRO A CA 1
ATOM 784 C C . PRO A 1 101 ? -15.698 14.698 -2.839 1.00 52.31 101 PRO A C 1
ATOM 786 O O . PRO A 1 101 ? -15.762 15.561 -3.707 1.00 52.31 101 PRO A O 1
ATOM 789 N N . ARG A 1 102 ? -14.920 14.876 -1.764 1.00 55.00 102 ARG A N 1
ATOM 790 C CA . ARG A 1 102 ? -14.083 16.083 -1.641 1.00 55.00 102 ARG A CA 1
ATOM 791 C C . ARG A 1 102 ? -12.711 15.970 -2.308 1.00 55.00 102 ARG A C 1
ATOM 793 O O . ARG A 1 102 ? -12.120 17.005 -2.551 1.00 55.00 102 ARG A O 1
ATOM 800 N N . ASN A 1 103 ? -12.227 14.764 -2.620 1.00 51.84 103 ASN A N 1
ATOM 801 C CA . ASN A 1 103 ? -10.914 14.546 -3.249 1.00 51.84 103 ASN A CA 1
ATOM 802 C C . ASN A 1 103 ? -10.915 13.271 -4.111 1.00 51.84 103 ASN A C 1
ATOM 804 O O . ASN A 1 103 ? -10.298 12.271 -3.762 1.00 51.84 103 ASN A O 1
ATOM 808 N N . GLN A 1 104 ? -11.659 13.279 -5.220 1.00 49.44 104 GLN A N 1
ATOM 809 C CA . GLN A 1 104 ? -11.530 12.250 -6.265 1.00 49.44 104 GLN A CA 1
ATOM 810 C C . GLN A 1 104 ? -10.365 12.527 -7.234 1.00 49.44 104 GLN A C 1
ATOM 812 O O . GLN A 1 104 ? -10.087 11.692 -8.086 1.00 49.44 104 GLN A O 1
ATOM 817 N N . GLN A 1 105 ? -9.692 13.677 -7.118 1.00 51.38 105 GLN A N 1
ATOM 818 C CA . GLN A 1 105 ? -8.658 14.108 -8.065 1.00 51.38 105 GLN A CA 1
ATOM 819 C C . GLN A 1 105 ? -7.384 13.252 -7.999 1.00 51.38 105 GLN A C 1
ATOM 821 O O . GLN A 1 105 ? -6.868 12.898 -9.054 1.00 51.38 105 GLN A O 1
ATOM 826 N N . ASP A 1 106 ? -6.965 12.798 -6.814 1.00 53.12 106 ASP A N 1
ATOM 827 C CA . ASP A 1 106 ? -5.717 12.028 -6.660 1.00 53.12 106 ASP A CA 1
ATOM 828 C C . ASP A 1 106 ? -5.760 10.652 -7.358 1.00 53.12 106 ASP A C 1
ATOM 830 O O . ASP A 1 106 ? -4.741 10.163 -7.831 1.00 53.12 106 ASP A O 1
ATOM 834 N N . ASN A 1 107 ? -6.945 10.041 -7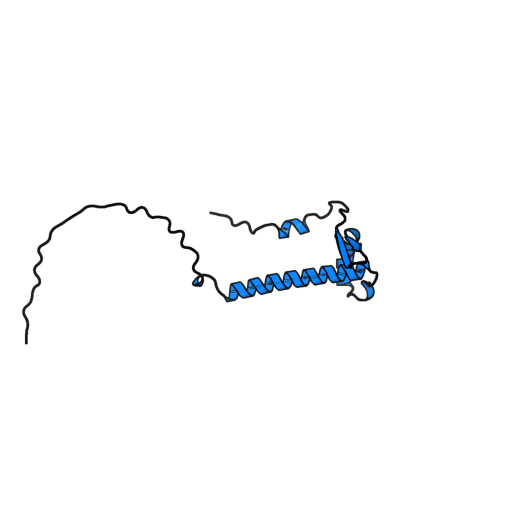.490 1.00 51.59 107 ASN A N 1
ATOM 835 C CA . ASN A 1 107 ? -7.104 8.728 -8.135 1.00 51.59 107 ASN A CA 1
ATOM 836 C C . ASN A 1 107 ? -7.330 8.822 -9.658 1.00 51.59 107 ASN A C 1
ATOM 838 O O . ASN A 1 107 ? -7.428 7.799 -10.332 1.00 51.59 107 ASN A O 1
ATOM 842 N N . GLN A 1 108 ? -7.509 10.029 -10.206 1.00 48.50 108 GLN A N 1
ATOM 843 C CA . GLN A 1 108 ? -7.746 10.241 -11.6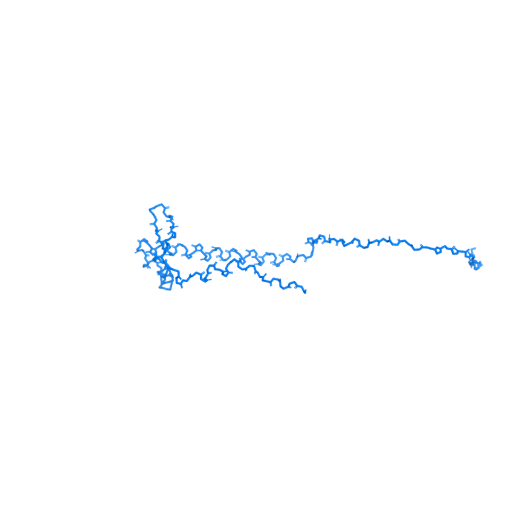42 1.00 48.50 108 GLN A CA 1
ATOM 844 C C . GLN A 1 108 ? -6.439 10.469 -12.411 1.00 48.50 108 GLN A C 1
ATOM 846 O O . GLN A 1 108 ? -6.412 10.299 -13.629 1.00 48.50 108 GLN A O 1
ATOM 851 N N . GLU A 1 109 ? -5.359 10.842 -11.722 1.00 52.19 109 GLU A N 1
ATOM 852 C CA . GLU A 1 109 ? -4.047 11.045 -12.347 1.00 52.19 109 GLU A CA 1
ATOM 853 C C . GLU A 1 109 ? -3.353 9.713 -12.669 1.00 52.19 109 GLU A C 1
ATOM 855 O O . GLU A 1 109 ? -2.669 9.612 -13.681 1.00 52.19 109 GLU A O 1
ATOM 860 N N . GLU A 1 110 ? -3.621 8.659 -11.894 1.00 51.88 110 GLU A N 1
ATOM 861 C CA . GLU A 1 110 ? -3.011 7.328 -12.049 1.00 51.88 110 GLU A CA 1
ATOM 862 C C . GLU A 1 110 ? -3.565 6.525 -13.248 1.00 51.88 110 GLU A C 1
ATOM 864 O O . GLU A 1 110 ? -2.958 5.556 -13.698 1.00 51.88 110 GLU A O 1
ATOM 869 N N . LEU A 1 111 ? -4.704 6.955 -13.809 1.00 49.56 111 LEU A N 1
ATOM 870 C CA . LEU A 1 111 ? -5.340 6.358 -14.993 1.00 49.56 111 LEU A CA 1
ATOM 871 C C . LEU A 1 111 ? -5.235 7.233 -16.249 1.00 49.56 111 LEU A C 1
ATOM 873 O O . LEU A 1 111 ? -5.744 6.852 -17.308 1.00 49.56 111 LEU A O 1
ATOM 877 N N . ARG A 1 112 ? -4.582 8.398 -16.170 1.00 51.94 112 ARG A N 1
ATOM 878 C CA . ARG A 1 112 ? -4.258 9.166 -17.371 1.00 51.94 112 ARG A CA 1
ATOM 879 C C . ARG A 1 112 ? -3.034 8.548 -18.024 1.00 51.94 112 ARG A C 1
ATOM 881 O O . ARG A 1 112 ? -1.903 8.771 -17.606 1.00 51.94 112 ARG A O 1
ATOM 888 N N . LEU A 1 113 ? -3.284 7.786 -19.087 1.00 53.94 113 LEU A N 1
ATOM 889 C CA . LEU A 1 113 ? -2.267 7.528 -20.098 1.00 53.94 113 LEU A CA 1
ATOM 890 C C . LEU A 1 113 ? -1.608 8.872 -20.464 1.00 53.94 113 LEU A C 1
ATOM 892 O O . LEU A 1 113 ? -2.330 9.869 -20.586 1.00 53.94 113 LEU A O 1
ATOM 896 N N . PRO A 1 114 ? -0.273 8.931 -20.623 1.00 62.22 114 PRO A N 1
ATOM 897 C CA . PRO A 1 114 ? 0.357 10.098 -21.216 1.00 62.22 114 PRO A CA 1
ATOM 898 C C . PRO A 1 114 ? -0.365 10.353 -22.535 1.00 62.22 114 PRO A C 1
ATOM 900 O O . PRO A 1 114 ? -0.458 9.440 -23.359 1.00 62.22 114 PRO A O 1
ATOM 903 N N . ASN A 1 115 ? -0.939 11.546 -22.701 1.00 53.34 115 ASN A N 1
ATOM 904 C CA . ASN A 1 115 ? -1.459 11.953 -23.996 1.00 53.34 115 ASN A CA 1
ATOM 905 C C . ASN A 1 115 ? -0.265 11.916 -24.953 1.00 53.34 115 ASN A C 1
ATOM 907 O O . ASN A 1 115 ? 0.600 12.787 -24.901 1.00 53.34 115 ASN A O 1
ATOM 911 N N . TYR A 1 116 ? -0.177 10.862 -25.758 1.00 49.53 116 TYR A N 1
ATOM 912 C CA . TYR A 1 116 ? 0.581 10.924 -26.987 1.00 49.53 116 TYR A CA 1
ATOM 913 C C . TYR A 1 116 ? -0.232 11.843 -27.889 1.00 49.53 116 TYR A C 1
ATOM 915 O O . TYR A 1 116 ? -1.295 11.458 -28.376 1.00 49.53 116 TYR A O 1
ATOM 923 N N . ASP A 1 117 ? 0.225 13.086 -28.010 1.00 56.66 117 ASP A N 1
ATOM 924 C CA . ASP A 1 117 ? -0.151 13.932 -29.131 1.00 56.66 117 ASP A CA 1
ATOM 925 C C . ASP A 1 117 ? 0.323 13.203 -30.398 1.00 56.66 117 ASP A C 1
ATOM 927 O O . ASP A 1 117 ? 1.521 13.137 -30.681 1.00 56.66 117 ASP A O 1
ATOM 931 N N . ASP A 1 118 ? -0.616 12.559 -31.090 1.00 41.09 118 ASP A N 1
ATOM 932 C CA . ASP A 1 118 ? -0.418 12.050 -32.447 1.00 41.09 118 ASP A CA 1
ATOM 933 C C . ASP A 1 118 ? -0.510 13.253 -33.420 1.00 41.09 118 ASP A C 1
ATOM 935 O O . ASP A 1 118 ? -1.284 14.179 -33.154 1.00 41.09 118 ASP A O 1
ATOM 939 N N . PRO A 1 119 ? 0.306 13.280 -34.488 1.00 57.59 119 PRO A N 1
ATOM 940 C CA . PRO A 1 119 ? 0.792 14.493 -35.161 1.00 57.59 119 PRO A CA 1
ATOM 941 C C . PRO A 1 119 ? -0.248 15.313 -35.937 1.00 57.59 119 PRO A C 1
ATOM 943 O O . PRO A 1 119 ? -1.206 14.732 -36.499 1.00 57.59 119 PRO A O 1
#

Organism: NCBI:txid4795

Sequence (119 aa):
MPKPTSTEDTGNAADNPAKTGANSLSVAPDASDVDPAAIQSERRWRIAIAQDEELKWLNLKTVLRGNSDKLKLRSARDAWKIAERFLLTDDNVLYYMNSTPRNQQDNQEELRLPNYDDP

Secondary structure (DSSP, 8-state):
------PPP------------------PPPGGGS-HHHHHHHHHHHHHHHHHHHHHHHHHHHHHTT-GGGS-HHHHHHHHHHHTTEEE-TTSPEEEP---SS--STTTSTT--------

pLDDT: mean 75.25, std 23.43, range [33.88, 98.31]

Foldseek 3Di:
DDDDDDDDDDDDDDDDDDDDDPPPPPPDDDPVNDDPVVVVVVVVVVVVVVVVVVLLLVLLLCVLVVNNVPDDPVSVVSSVVCNVQWDQDPVRDIDGHCPDDPDPPVVVVVPDDPPPPDD

Radius of gyration: 33.23 Å; chains: 1; bounding box: 69×30×97 Å